Protein AF-A0A2E8S1V0-F1 (afdb_monomer_lite)

Sequence (129 aa):
MSVAQRVRLAMLGNKGVRQMLIRDAKTIVAAAVLQSPRLTEKEVVDFAKNKSLSDGIIREIATRRDWVKNRAIKHALINNPKTPARLALRFLPDLTQKELKEIKRSKDIPGYLKTSAARLFQLREQRSS

pLDDT: mean 93.88, std 4.5, range [61.88, 98.0]

Secondary structure (DSSP, 8-state):
--HHHHHHHHHHS-HHHHHHHTT-SSHHHHHHHHT-TT--HHHHHHHHH-TTS-HHHHHHHHH-TTGGGSHHHHHHHHT-TTS-HHHHHHHGGGS-HHHHHHHHH-TTS-HHHHHHHHHHHHHHHHH--

Radius of gyration: 16.5 Å; chains: 1; bounding box: 38×27×52 Å

Foldseek 3Di:
DDLVVLLVCLQPPDPVSVVVQCLPPDVSSVVSVVVHPPDDLVVLLVSLLDQSGALVSNQVSLVDPVSLVDLSNLLSNLLHPSRPPVSNLVSLLVDDLVSLVVQLPDPSGDPVSNVSSVVSSVVVVVVVD

Structure (mmCIF, N/CA/C/O backbone):
data_AF-A0A2E8S1V0-F1
#
_entry.id   AF-A0A2E8S1V0-F1
#
loop_
_atom_site.group_PDB
_atom_site.id
_atom_site.type_symbol
_atom_site.label_atom_id
_atom_site.label_alt_id
_atom_site.label_comp_id
_atom_site.label_asym_id
_atom_site.label_entity_id
_atom_site.label_seq_id
_atom_site.pdbx_PDB_ins_code
_atom_site.Cartn_x
_atom_site.Cartn_y
_atom_site.Cartn_z
_atom_site.occupancy
_atom_site.B_iso_or_equiv
_atom_site.auth_seq_id
_atom_site.auth_comp_id
_atom_site.auth_asym_id
_atom_site.auth_atom_id
_atom_site.pdbx_PDB_model_num
ATOM 1 N N . MET A 1 1 ? 17.412 3.518 -22.963 1.00 76.25 1 MET A N 1
ATOM 2 C CA . MET A 1 1 ? 17.061 2.090 -22.764 1.00 76.25 1 MET A CA 1
ATOM 3 C C . MET A 1 1 ? 15.740 1.790 -23.447 1.00 76.25 1 MET A C 1
ATOM 5 O O . MET A 1 1 ? 14.803 2.571 -23.301 1.00 76.25 1 MET A O 1
ATOM 9 N N . SER A 1 2 ? 15.642 0.668 -24.158 1.00 94.88 2 SER A N 1
ATOM 10 C CA . SER A 1 2 ? 14.371 0.213 -24.730 1.00 94.88 2 SER A CA 1
ATOM 11 C C . SER A 1 2 ? 13.380 -0.207 -23.634 1.00 94.88 2 SER A C 1
ATOM 13 O O . SER A 1 2 ? 13.756 -0.432 -22.480 1.00 94.88 2 SER A O 1
ATOM 15 N N . VAL A 1 3 ? 12.092 -0.316 -23.977 1.00 94.38 3 VAL A N 1
ATOM 16 C CA . VAL A 1 3 ? 11.070 -0.843 -23.051 1.00 94.38 3 VAL A CA 1
ATOM 17 C C . VAL A 1 3 ? 11.437 -2.261 -22.605 1.00 94.38 3 VAL A C 1
ATOM 19 O O . VAL A 1 3 ? 11.431 -2.533 -21.410 1.00 94.38 3 VAL A O 1
ATOM 22 N N . ALA A 1 4 ? 11.850 -3.129 -23.532 1.00 95.38 4 ALA A N 1
ATOM 23 C CA . ALA A 1 4 ? 12.256 -4.501 -23.223 1.00 95.38 4 ALA A CA 1
ATOM 24 C C . ALA A 1 4 ? 13.449 -4.565 -22.250 1.00 95.38 4 ALA A C 1
ATOM 26 O O . ALA A 1 4 ? 13.431 -5.337 -21.291 1.00 95.38 4 ALA A O 1
ATOM 27 N N . GLN A 1 5 ? 14.460 -3.707 -22.440 1.00 95.88 5 GLN A N 1
ATOM 28 C CA . GLN A 1 5 ? 15.596 -3.609 -21.518 1.00 95.88 5 GLN A CA 1
ATOM 29 C C . GLN A 1 5 ? 15.152 -3.173 -20.118 1.00 95.88 5 GLN A C 1
ATOM 31 O O . GLN A 1 5 ? 15.596 -3.754 -19.130 1.00 95.88 5 GLN A O 1
ATOM 36 N N . ARG A 1 6 ? 14.252 -2.186 -20.024 1.00 96.12 6 ARG A N 1
ATOM 37 C CA . ARG A 1 6 ? 13.707 -1.728 -18.738 1.00 96.12 6 ARG A CA 1
ATOM 38 C C . ARG A 1 6 ? 12.849 -2.788 -18.054 1.00 96.12 6 ARG A C 1
ATOM 40 O O . ARG A 1 6 ? 12.985 -2.956 -16.852 1.00 96.12 6 ARG A O 1
ATOM 47 N N . VAL A 1 7 ? 12.036 -3.545 -18.793 1.00 96.75 7 VAL A N 1
ATOM 48 C CA . VAL A 1 7 ? 11.266 -4.683 -18.251 1.00 96.75 7 VAL A CA 1
ATOM 49 C C . VAL A 1 7 ? 12.202 -5.740 -17.663 1.00 96.75 7 VAL A C 1
ATOM 51 O O . VAL A 1 7 ? 12.030 -6.158 -16.519 1.00 96.75 7 VAL A O 1
ATOM 54 N N . ARG A 1 8 ? 13.244 -6.137 -18.405 1.00 95.69 8 ARG A N 1
ATOM 55 C CA . ARG A 1 8 ? 14.235 -7.102 -17.907 1.00 95.69 8 ARG A CA 1
ATOM 56 C C . ARG A 1 8 ? 14.953 -6.576 -16.662 1.00 95.69 8 ARG A C 1
ATOM 58 O O . ARG A 1 8 ? 15.142 -7.316 -15.698 1.00 95.69 8 ARG A O 1
ATOM 65 N N . LEU A 1 9 ? 15.313 -5.294 -16.669 1.00 95.94 9 LEU A N 1
ATOM 66 C CA . LEU A 1 9 ? 15.973 -4.629 -15.552 1.00 95.94 9 LEU A CA 1
ATOM 67 C C . LEU A 1 9 ? 15.050 -4.501 -14.322 1.00 95.94 9 LEU A C 1
ATOM 69 O O . LEU A 1 9 ? 15.508 -4.714 -13.205 1.00 95.94 9 LEU A O 1
ATOM 73 N N . ALA A 1 10 ? 13.754 -4.247 -14.507 1.00 95.75 10 ALA A N 1
ATOM 74 C CA . ALA A 1 10 ? 12.7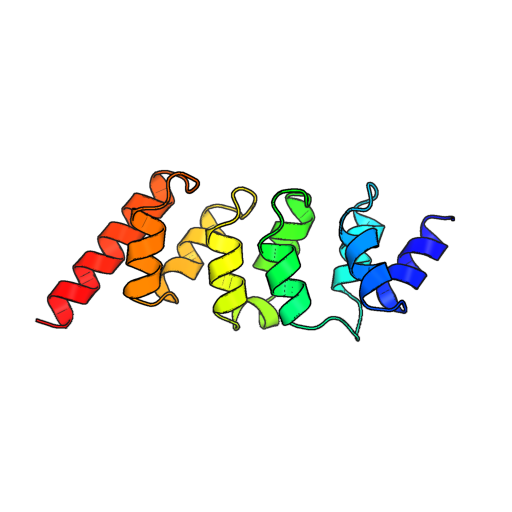55 -4.221 -13.438 1.00 95.75 10 ALA A CA 1
ATOM 75 C C . ALA A 1 10 ? 12.628 -5.572 -12.716 1.00 95.75 10 ALA A C 1
ATOM 77 O O . ALA A 1 10 ? 12.494 -5.604 -11.493 1.00 95.75 10 ALA A O 1
ATOM 78 N N . MET A 1 11 ? 12.721 -6.684 -13.451 1.00 94.31 11 MET A N 1
ATOM 79 C CA . MET A 1 11 ? 12.630 -8.025 -12.866 1.00 94.31 11 MET A CA 1
ATOM 80 C C . MET A 1 11 ? 13.933 -8.481 -12.198 1.00 94.31 11 MET A C 1
ATOM 82 O O . MET A 1 11 ? 13.888 -9.063 -11.113 1.00 94.31 11 MET A O 1
ATOM 86 N N . LEU A 1 12 ? 15.086 -8.233 -12.829 1.00 93.94 12 LEU A N 1
ATOM 87 C CA . LEU A 1 12 ? 16.375 -8.819 -12.425 1.00 93.94 12 LEU A CA 1
ATOM 88 C C . LEU A 1 12 ? 17.291 -7.860 -11.650 1.00 93.94 12 LEU A C 1
ATOM 90 O O . LEU A 1 12 ? 18.257 -8.298 -11.021 1.00 93.94 12 LEU A O 1
ATOM 94 N N . GLY A 1 13 ? 17.001 -6.561 -11.699 1.00 92.31 13 GLY A N 1
ATOM 95 C CA . GLY A 1 13 ? 17.781 -5.520 -11.048 1.00 92.31 13 GLY A CA 1
ATOM 96 C C . GLY A 1 13 ? 17.735 -5.574 -9.521 1.00 92.31 13 GLY A C 1
ATOM 97 O O . GLY A 1 13 ? 17.006 -6.349 -8.894 1.00 92.31 13 GLY A O 1
ATOM 98 N N . ASN A 1 14 ? 18.551 -4.719 -8.908 1.00 95.75 14 ASN A N 1
ATOM 99 C CA . ASN A 1 14 ? 18.592 -4.561 -7.458 1.00 95.75 14 ASN A CA 1
ATOM 100 C C . ASN A 1 14 ? 17.389 -3.742 -6.937 1.00 95.75 14 ASN A C 1
ATOM 102 O O . ASN A 1 14 ? 16.547 -3.260 -7.697 1.00 95.75 14 ASN A O 1
ATOM 106 N N . LYS A 1 15 ? 17.314 -3.567 -5.614 1.00 94.81 15 LYS A N 1
ATOM 107 C CA . LYS A 1 15 ? 16.247 -2.796 -4.958 1.00 94.81 15 LYS A CA 1
ATOM 108 C C . LYS A 1 15 ? 16.136 -1.355 -5.480 1.00 94.81 15 LYS A C 1
ATOM 110 O O . LYS A 1 15 ? 15.028 -0.889 -5.723 1.00 94.81 15 LYS A O 1
ATOM 115 N N . GLY A 1 16 ? 17.259 -0.659 -5.676 1.00 95.94 16 GLY A N 1
ATOM 116 C CA . GLY A 1 16 ? 17.261 0.733 -6.149 1.00 95.94 16 GLY A CA 1
ATOM 117 C C . GLY A 1 16 ? 16.668 0.869 -7.552 1.00 95.94 16 GLY A C 1
ATOM 118 O O . GLY A 1 16 ? 15.836 1.738 -7.806 1.00 95.94 16 GLY A O 1
ATOM 119 N N . VAL A 1 17 ? 17.004 -0.071 -8.435 1.00 95.88 17 VAL A N 1
ATOM 120 C CA . VAL A 1 17 ? 16.415 -0.172 -9.773 1.00 95.88 17 VAL A CA 1
ATOM 121 C C . VAL A 1 17 ? 14.898 -0.355 -9.704 1.00 95.88 17 VAL A C 1
ATOM 123 O O . VAL A 1 17 ? 14.167 0.347 -10.399 1.00 95.88 17 VAL A O 1
ATOM 126 N N . ARG A 1 18 ? 14.397 -1.251 -8.846 1.00 96.75 18 ARG A N 1
ATOM 127 C CA . ARG A 1 18 ? 12.948 -1.453 -8.672 1.00 96.75 18 ARG A CA 1
ATOM 128 C C . ARG A 1 18 ? 12.247 -0.203 -8.146 1.00 96.75 18 ARG A C 1
ATOM 130 O O . ARG A 1 18 ? 11.199 0.171 -8.665 1.00 96.75 18 ARG A O 1
ATOM 137 N N . GLN A 1 19 ? 12.842 0.473 -7.164 1.00 95.44 19 GLN A N 1
ATOM 138 C CA . GLN A 1 19 ? 12.317 1.732 -6.622 1.00 95.44 19 GLN A CA 1
ATOM 139 C C . GLN A 1 19 ? 12.249 2.852 -7.666 1.00 95.44 19 GLN A C 1
ATOM 141 O O . GLN A 1 19 ? 11.359 3.699 -7.599 1.00 95.44 19 GLN A O 1
ATOM 146 N N . MET A 1 20 ? 13.167 2.856 -8.630 1.00 95.38 20 MET A N 1
ATOM 147 C CA . MET A 1 20 ? 13.137 3.791 -9.750 1.00 95.38 20 MET A CA 1
ATOM 148 C C . MET A 1 20 ? 12.061 3.398 -10.772 1.00 95.38 20 MET A C 1
ATOM 150 O O . MET A 1 20 ? 11.211 4.214 -11.126 1.00 95.38 20 MET A O 1
ATOM 154 N N . LEU A 1 21 ? 12.065 2.140 -11.221 1.00 96.69 21 LEU A N 1
ATOM 155 C CA . LEU A 1 21 ? 11.236 1.671 -12.336 1.00 96.69 21 LEU A CA 1
ATOM 156 C C . LEU A 1 21 ? 9.758 1.464 -11.978 1.00 96.69 21 LEU A C 1
ATOM 158 O O . LEU A 1 21 ? 8.921 1.433 -12.874 1.00 96.69 21 LEU A O 1
ATOM 162 N N . ILE A 1 22 ? 9.390 1.392 -10.696 1.00 97.00 22 ILE A N 1
ATOM 163 C CA . ILE A 1 22 ? 7.973 1.328 -10.293 1.00 97.00 22 ILE A CA 1
ATOM 164 C C . ILE A 1 22 ? 7.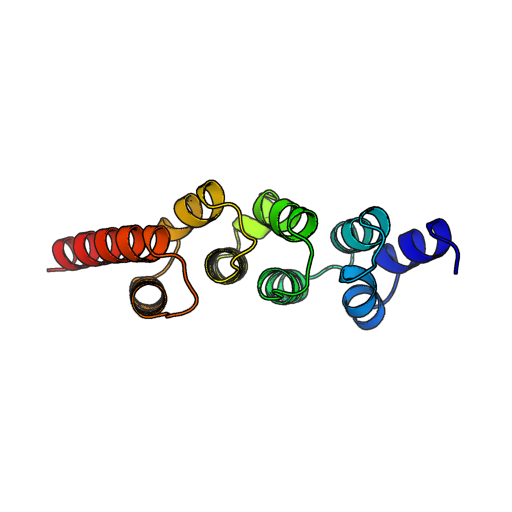202 2.608 -10.672 1.00 97.00 22 ILE A C 1
ATOM 166 O O . ILE A 1 22 ? 5.981 2.582 -10.805 1.00 97.00 22 ILE A O 1
ATOM 170 N N . ARG A 1 23 ? 7.911 3.729 -10.866 1.00 95.06 23 ARG A N 1
ATOM 171 C CA . ARG A 1 23 ? 7.362 5.019 -11.320 1.00 95.06 23 ARG A CA 1
ATOM 172 C C . ARG A 1 23 ? 7.459 5.216 -12.835 1.00 95.06 23 ARG A C 1
ATOM 174 O O . ARG A 1 23 ? 7.217 6.322 -13.312 1.00 95.06 23 ARG A O 1
ATOM 181 N N . ASP A 1 24 ? 7.865 4.194 -13.585 1.00 95.50 24 ASP A N 1
ATOM 182 C CA . ASP A 1 24 ? 8.060 4.324 -15.026 1.00 95.50 24 ASP A CA 1
ATOM 183 C C . ASP A 1 24 ? 6.763 4.758 -15.724 1.00 95.50 24 ASP A C 1
ATOM 185 O O . ASP A 1 24 ? 5.678 4.247 -15.437 1.00 95.50 24 ASP A O 1
ATOM 189 N N . ALA A 1 25 ? 6.883 5.690 -16.673 1.00 91.25 25 ALA A N 1
ATOM 190 C CA . ALA A 1 25 ? 5.751 6.195 -17.445 1.00 91.25 25 ALA A CA 1
ATOM 191 C C . ALA A 1 25 ? 5.032 5.088 -18.235 1.00 91.25 25 ALA A C 1
ATOM 193 O O . ALA A 1 25 ? 3.846 5.202 -18.540 1.00 91.25 25 ALA A O 1
ATOM 194 N N . LYS A 1 26 ? 5.741 4.010 -18.594 1.00 94.19 26 LYS A N 1
ATOM 195 C CA . LYS A 1 26 ? 5.152 2.844 -19.249 1.00 94.19 26 LYS A CA 1
ATOM 196 C C . LYS A 1 26 ? 4.697 1.844 -18.192 1.00 94.19 26 LYS A C 1
ATOM 198 O O . LYS A 1 26 ? 5.514 1.168 -17.570 1.00 94.19 26 LYS A O 1
ATOM 203 N N . THR A 1 27 ? 3.382 1.662 -18.080 1.00 91.31 27 THR A N 1
ATOM 204 C CA . THR A 1 27 ? 2.752 0.746 -17.115 1.00 91.31 27 THR A CA 1
ATOM 205 C C . THR A 1 27 ? 3.309 -0.673 -17.182 1.00 91.31 27 THR A C 1
ATOM 207 O O . THR A 1 27 ? 3.467 -1.298 -16.144 1.00 91.31 27 THR A O 1
ATOM 210 N N . ILE A 1 28 ? 3.680 -1.166 -18.369 1.00 94.94 28 ILE A N 1
ATOM 211 C CA . ILE A 1 28 ? 4.281 -2.500 -18.521 1.00 94.94 28 ILE A CA 1
ATOM 212 C C . ILE A 1 28 ? 5.623 -2.642 -17.782 1.00 94.94 28 ILE A C 1
ATOM 214 O O . ILE A 1 28 ? 5.917 -3.703 -17.241 1.00 94.94 28 ILE A O 1
ATOM 218 N N . VAL A 1 29 ? 6.425 -1.575 -17.710 1.00 96.50 29 VAL A N 1
ATOM 219 C CA . VAL A 1 29 ? 7.699 -1.570 -16.974 1.00 96.50 29 VAL A CA 1
ATOM 220 C C . VAL A 1 29 ? 7.433 -1.524 -15.471 1.00 96.50 29 VAL A C 1
ATOM 222 O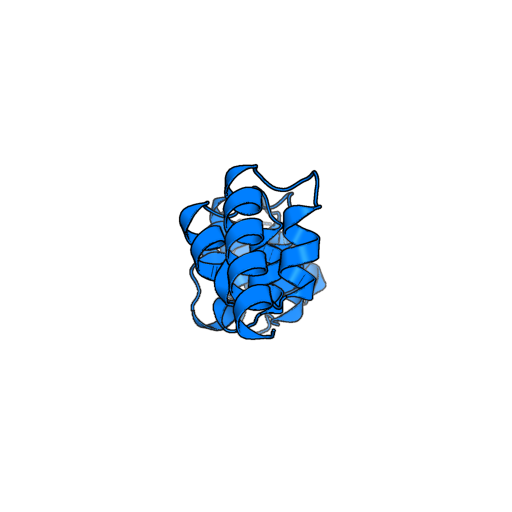 O . VAL A 1 29 ? 8.008 -2.312 -14.724 1.00 96.50 29 VAL A O 1
ATOM 225 N N . ALA A 1 30 ? 6.525 -0.648 -15.033 1.00 96.19 30 ALA A N 1
ATOM 226 C CA . ALA A 1 30 ? 6.142 -0.549 -13.628 1.00 96.19 30 ALA A CA 1
ATOM 227 C C . ALA A 1 30 ? 5.518 -1.860 -13.109 1.00 96.19 30 ALA A C 1
ATOM 229 O O . ALA A 1 30 ? 5.875 -2.330 -12.032 1.00 96.19 30 ALA A O 1
ATOM 230 N N . ALA A 1 31 ? 4.655 -2.504 -13.898 1.00 96.06 31 ALA A N 1
ATOM 231 C CA . ALA A 1 31 ? 4.068 -3.801 -13.565 1.00 96.06 31 ALA A CA 1
ATOM 232 C C . ALA A 1 31 ? 5.130 -4.912 -13.513 1.00 96.06 31 ALA A C 1
ATOM 234 O O . ALA A 1 31 ? 5.086 -5.768 -12.634 1.00 96.06 31 ALA A O 1
ATOM 235 N N . ALA A 1 32 ? 6.146 -4.871 -14.383 1.00 96.88 32 ALA A N 1
ATOM 236 C CA . ALA A 1 32 ? 7.251 -5.829 -14.338 1.00 96.88 32 ALA A CA 1
ATOM 237 C C . ALA A 1 32 ? 8.046 -5.765 -13.019 1.00 96.88 32 ALA A C 1
ATOM 239 O O . ALA A 1 32 ? 8.539 -6.794 -12.560 1.00 96.88 32 ALA A O 1
ATOM 240 N N . VAL A 1 33 ? 8.123 -4.600 -12.358 1.00 97.44 33 VAL A N 1
ATOM 241 C CA . VAL A 1 33 ? 8.724 -4.497 -11.013 1.00 97.44 33 VAL A CA 1
ATOM 242 C C . VAL A 1 33 ? 7.963 -5.361 -10.009 1.00 97.44 33 VAL A C 1
ATOM 244 O O . VAL A 1 33 ? 8.585 -6.057 -9.206 1.00 97.44 33 VAL A O 1
ATOM 247 N N . LEU A 1 34 ? 6.628 -5.366 -10.084 1.00 96.56 34 LEU A N 1
ATOM 248 C CA . LEU A 1 34 ? 5.766 -6.179 -9.226 1.00 96.56 34 LEU A CA 1
ATOM 249 C C . LEU A 1 34 ? 5.913 -7.688 -9.487 1.00 96.56 34 LEU A C 1
ATOM 251 O O . LEU A 1 34 ? 5.519 -8.492 -8.645 1.00 96.56 34 LEU A O 1
ATOM 255 N N . GLN A 1 35 ? 6.477 -8.086 -10.629 1.00 95.50 35 GLN A N 1
ATOM 256 C CA . GLN A 1 35 ? 6.754 -9.483 -10.990 1.00 95.50 35 GLN A CA 1
ATOM 257 C C . GLN A 1 35 ? 8.178 -9.933 -10.625 1.00 95.50 35 GLN A C 1
ATOM 259 O O . GLN A 1 35 ? 8.539 -11.083 -10.865 1.00 95.50 35 GLN A O 1
ATOM 264 N N . SER A 1 36 ? 9.015 -9.053 -10.064 1.00 95.88 36 SER A N 1
ATOM 265 C CA . SER A 1 3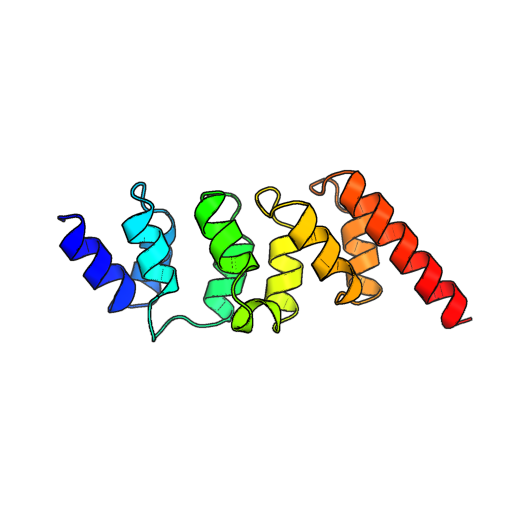6 ? 10.382 -9.427 -9.702 1.00 95.88 36 SER A CA 1
ATOM 266 C C . SER A 1 36 ? 10.383 -10.519 -8.621 1.00 95.88 36 SER A C 1
ATOM 268 O O . SER A 1 36 ? 9.810 -10.308 -7.549 1.00 95.88 36 SER A O 1
ATOM 270 N N . PRO A 1 37 ? 11.103 -11.641 -8.815 1.00 94.00 37 PRO A N 1
ATOM 271 C CA . PRO A 1 37 ? 11.214 -12.693 -7.800 1.00 94.00 37 PRO A CA 1
ATOM 272 C C . PRO A 1 37 ? 12.008 -12.241 -6.564 1.00 94.00 37 PRO A C 1
ATOM 274 O O . PRO A 1 37 ? 11.997 -12.904 -5.534 1.00 94.00 37 PRO A O 1
ATOM 277 N N . ARG A 1 38 ? 12.719 -11.110 -6.661 1.00 93.56 38 ARG A N 1
ATOM 278 C CA . ARG A 1 38 ? 13.501 -10.506 -5.573 1.00 93.56 38 ARG A CA 1
ATOM 279 C C . ARG A 1 38 ? 12.730 -9.412 -4.832 1.00 93.56 38 ARG A C 1
ATOM 281 O O . ARG A 1 38 ? 13.332 -8.705 -4.020 1.00 93.56 38 ARG A O 1
ATOM 288 N N . LEU A 1 39 ? 11.455 -9.203 -5.165 1.00 95.69 39 LEU A N 1
ATOM 289 C CA . LEU A 1 39 ? 10.623 -8.190 -4.535 1.00 95.69 39 LEU A CA 1
ATOM 290 C C . LEU A 1 39 ? 10.227 -8.633 -3.127 1.00 95.69 39 LEU A C 1
ATOM 292 O O . LEU A 1 39 ? 9.706 -9.726 -2.926 1.00 95.69 39 LEU A O 1
ATOM 296 N N . THR A 1 40 ? 10.461 -7.762 -2.153 1.00 95.75 40 THR A N 1
ATOM 297 C CA . THR A 1 40 ? 10.148 -8.038 -0.748 1.00 95.75 40 THR A CA 1
ATOM 298 C C . THR A 1 40 ? 8.834 -7.392 -0.321 1.00 95.75 40 THR A C 1
ATOM 300 O O . THR A 1 40 ? 8.443 -6.350 -0.845 1.00 95.75 40 THR A O 1
ATOM 303 N N . GLU A 1 41 ? 8.178 -7.939 0.704 1.00 95.62 41 GLU A N 1
ATOM 304 C CA . GLU A 1 41 ? 6.957 -7.333 1.258 1.00 95.62 41 GLU A CA 1
ATOM 305 C C . GLU A 1 41 ? 7.185 -5.906 1.773 1.00 95.62 41 GLU A C 1
ATOM 307 O O . GLU A 1 41 ? 6.305 -5.059 1.647 1.00 95.62 41 GLU A O 1
ATOM 312 N N . LYS A 1 42 ? 8.382 -5.607 2.300 1.00 96.19 42 LYS A N 1
ATOM 313 C CA . LYS A 1 42 ? 8.756 -4.248 2.724 1.00 96.19 42 LYS A CA 1
ATOM 314 C C . LYS A 1 42 ? 8.683 -3.262 1.557 1.00 96.19 42 LYS A C 1
ATOM 316 O O . LYS A 1 42 ? 8.090 -2.199 1.698 1.00 96.19 42 LYS A O 1
ATOM 321 N N . GLU A 1 43 ? 9.223 -3.636 0.397 1.00 97.19 43 GLU A N 1
ATOM 322 C CA . GLU A 1 43 ? 9.115 -2.814 -0.814 1.00 97.19 43 GLU A CA 1
ATOM 323 C C . GLU A 1 43 ? 7.661 -2.666 -1.268 1.00 97.19 43 GLU A C 1
ATOM 325 O O . GLU A 1 43 ? 7.252 -1.575 -1.655 1.00 97.19 43 GLU A O 1
ATOM 330 N N . VAL A 1 44 ? 6.854 -3.727 -1.172 1.00 97.88 44 VAL A N 1
ATOM 331 C CA . VAL A 1 44 ? 5.426 -3.655 -1.512 1.00 97.88 44 VAL A CA 1
ATOM 332 C C . VAL A 1 44 ? 4.682 -2.686 -0.591 1.00 97.88 44 VAL A C 1
ATOM 334 O O . VAL A 1 44 ? 3.859 -1.913 -1.076 1.00 97.88 44 VAL A O 1
ATOM 337 N N . VAL A 1 45 ? 4.982 -2.667 0.714 1.00 98.00 45 VAL A N 1
ATOM 338 C CA . VAL A 1 45 ? 4.432 -1.670 1.650 1.00 98.00 45 VAL A CA 1
ATOM 339 C C . VAL A 1 45 ? 4.819 -0.253 1.218 1.00 98.00 45 VAL A C 1
ATOM 341 O O . VAL A 1 45 ? 3.957 0.626 1.180 1.00 98.00 45 VAL A O 1
ATOM 344 N N . ASP A 1 46 ? 6.085 -0.023 0.869 1.00 97.69 46 ASP A N 1
ATOM 345 C CA . ASP A 1 46 ? 6.563 1.290 0.419 1.00 97.69 46 ASP A CA 1
ATOM 346 C C . ASP A 1 46 ? 5.862 1.733 -0.876 1.00 97.69 46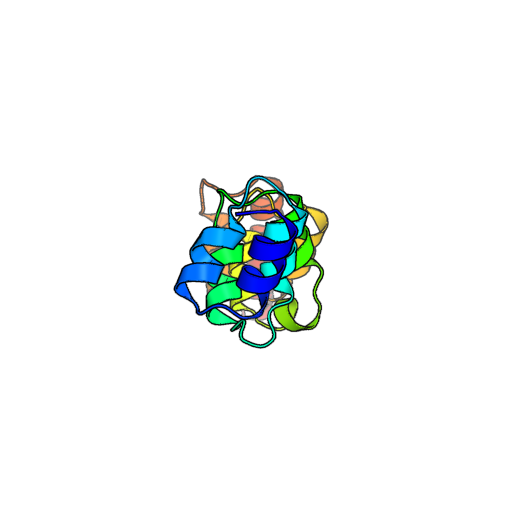 ASP A C 1
ATOM 348 O O . ASP A 1 46 ? 5.449 2.888 -1.006 1.00 97.69 46 ASP A O 1
ATOM 352 N N . PHE A 1 47 ? 5.656 0.809 -1.817 1.00 97.81 47 PHE A N 1
ATOM 353 C CA . PHE A 1 47 ? 4.924 1.070 -3.056 1.00 97.81 47 PHE A CA 1
ATOM 354 C C . PHE A 1 47 ? 3.439 1.333 -2.793 1.00 97.81 47 PHE A C 1
ATOM 356 O O . PHE A 1 47 ? 2.890 2.298 -3.316 1.00 97.81 47 PHE A O 1
ATOM 363 N N . ALA A 1 48 ? 2.799 0.556 -1.918 1.00 97.50 48 ALA A N 1
ATOM 364 C CA . ALA A 1 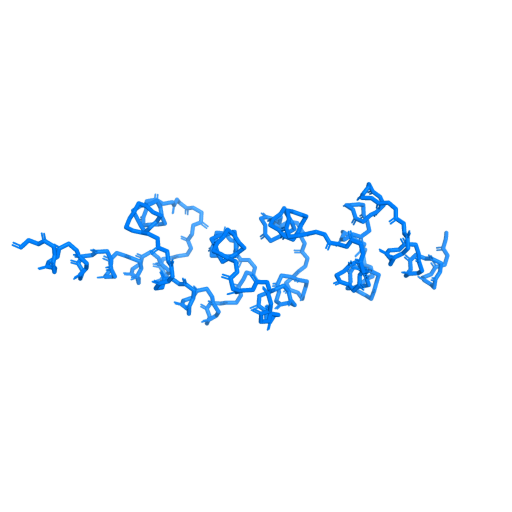48 ? 1.405 0.754 -1.532 1.00 97.50 48 ALA A CA 1
ATOM 365 C C . ALA A 1 48 ? 1.164 2.117 -0.864 1.00 97.50 48 ALA A C 1
ATOM 367 O O . ALA A 1 48 ? 0.112 2.714 -1.069 1.00 97.50 48 ALA A O 1
ATOM 368 N N . LYS A 1 49 ? 2.135 2.652 -0.111 1.00 95.75 49 LYS A N 1
ATOM 369 C CA . LYS A 1 49 ? 2.063 4.003 0.482 1.00 95.75 49 LYS A CA 1
ATOM 370 C C . LYS A 1 49 ? 2.256 5.126 -0.540 1.00 95.75 49 LYS A C 1
ATOM 372 O O . LYS A 1 49 ? 1.914 6.278 -0.273 1.00 95.75 49 LYS A O 1
ATOM 377 N N . ASN A 1 50 ? 2.846 4.826 -1.691 1.00 95.62 50 ASN A N 1
ATOM 378 C CA . ASN A 1 50 ? 3.306 5.842 -2.618 1.00 95.62 50 ASN A CA 1
ATOM 379 C C . ASN A 1 50 ? 2.157 6.395 -3.482 1.00 95.62 50 ASN A C 1
ATOM 381 O O . ASN A 1 50 ? 1.739 5.796 -4.472 1.00 95.62 50 ASN A O 1
ATOM 385 N N . LYS A 1 51 ? 1.704 7.609 -3.144 1.00 93.19 51 LYS A N 1
ATOM 386 C CA . LYS A 1 51 ? 0.630 8.335 -3.845 1.00 93.19 51 LYS A CA 1
ATOM 387 C C . LYS A 1 51 ? 0.994 8.731 -5.294 1.00 93.19 51 LYS A C 1
ATOM 389 O O . LYS A 1 51 ? 0.101 9.034 -6.084 1.00 93.19 51 LYS A O 1
ATOM 394 N N . SER A 1 52 ? 2.280 8.710 -5.670 1.00 93.25 52 SER A N 1
ATOM 395 C CA . SER A 1 52 ? 2.730 9.024 -7.043 1.00 93.25 52 SER A CA 1
ATOM 396 C C . SER A 1 52 ? 2.519 7.883 -8.042 1.00 93.25 52 SER A C 1
ATOM 398 O O . SER A 1 52 ? 2.468 8.144 -9.240 1.00 93.25 52 SER A O 1
ATOM 400 N N . LEU A 1 53 ? 2.351 6.636 -7.583 1.00 95.50 53 LEU A N 1
ATOM 401 C CA . LEU A 1 53 ? 2.138 5.497 -8.483 1.00 95.50 53 LEU A CA 1
ATOM 402 C C . LEU A 1 53 ? 0.779 5.586 -9.173 1.00 95.50 53 LEU A C 1
ATOM 404 O O . LEU A 1 53 ? -0.147 6.204 -8.653 1.00 95.50 53 LEU A O 1
ATOM 408 N N . SER A 1 54 ? 0.647 4.981 -10.349 1.00 94.19 54 SER A N 1
ATOM 409 C CA . SER A 1 54 ? -0.626 4.961 -11.069 1.00 94.19 54 SER A CA 1
ATOM 410 C C . SER A 1 54 ? -1.661 4.075 -10.369 1.00 94.19 54 SER A C 1
ATOM 412 O O . SER A 1 54 ? -1.323 3.104 -9.689 1.00 94.19 54 SER A O 1
ATOM 414 N N . ASP A 1 55 ? -2.941 4.376 -10.579 1.00 94.56 55 ASP A N 1
ATOM 415 C CA . ASP A 1 55 ? -4.067 3.604 -10.043 1.00 94.56 55 ASP A CA 1
ATOM 416 C C . ASP A 1 55 ? -4.014 2.127 -10.452 1.00 94.56 55 ASP A C 1
ATOM 418 O O . ASP A 1 55 ? -4.382 1.252 -9.670 1.00 94.56 55 ASP A O 1
ATOM 422 N N . GLY A 1 56 ? -3.510 1.835 -11.656 1.00 94.75 56 GLY A N 1
ATOM 423 C CA . GLY A 1 56 ? -3.310 0.466 -12.136 1.00 94.75 56 GLY A CA 1
ATOM 424 C C . GLY A 1 56 ? -2.336 -0.327 -11.263 1.00 94.75 56 GLY A C 1
ATOM 425 O O . GLY A 1 56 ? -2.643 -1.451 -10.876 1.00 94.75 56 GLY A O 1
ATOM 426 N N . ILE A 1 57 ? -1.212 0.282 -10.879 1.00 96.62 57 ILE A N 1
ATOM 427 C CA . ILE A 1 57 ? -0.196 -0.351 -10.026 1.00 96.62 57 ILE A CA 1
ATOM 428 C C . ILE A 1 57 ? -0.720 -0.544 -8.602 1.00 96.62 57 ILE A C 1
ATOM 430 O O . ILE A 1 57 ? -0.578 -1.624 -8.031 1.00 96.62 57 ILE A O 1
ATOM 434 N N . ILE A 1 58 ? -1.393 0.464 -8.038 1.00 97.38 58 ILE A N 1
ATOM 435 C CA . ILE A 1 58 ? -2.004 0.343 -6.706 1.00 97.38 58 ILE A CA 1
ATOM 436 C C . ILE A 1 58 ? -3.091 -0.740 -6.696 1.00 97.38 58 ILE A C 1
ATOM 438 O O . ILE A 1 58 ? -3.159 -1.546 -5.766 1.00 97.38 58 ILE A O 1
ATOM 442 N N . ARG A 1 59 ? -3.908 -0.824 -7.752 1.00 96.69 59 ARG A N 1
ATOM 443 C CA . ARG A 1 59 ? -4.910 -1.885 -7.917 1.00 96.69 59 ARG A CA 1
ATOM 444 C C . ARG A 1 59 ? -4.271 -3.266 -8.040 1.00 96.69 59 ARG A C 1
ATOM 446 O O . ARG A 1 59 ? -4.782 -4.212 -7.444 1.00 96.69 59 ARG A O 1
ATOM 453 N N . GLU A 1 60 ? -3.176 -3.399 -8.780 1.00 96.62 60 GLU A N 1
ATOM 454 C CA . GLU A 1 60 ? -2.455 -4.668 -8.897 1.00 96.62 60 GLU A CA 1
ATOM 455 C C . GLU A 1 60 ? -1.937 -5.131 -7.529 1.00 96.62 60 GLU A C 1
ATOM 457 O O . GLU A 1 60 ? -2.161 -6.277 -7.138 1.00 96.62 60 GLU A O 1
ATOM 462 N N . ILE A 1 61 ? -1.355 -4.221 -6.740 1.00 97.44 61 ILE A N 1
ATOM 463 C CA . ILE A 1 61 ? -0.939 -4.522 -5.363 1.00 97.44 61 ILE A CA 1
ATOM 464 C C . ILE A 1 61 ? -2.146 -4.958 -4.516 1.00 97.44 61 ILE A C 1
ATOM 466 O O . ILE A 1 61 ? -2.089 -5.975 -3.827 1.00 97.44 61 ILE A O 1
ATOM 470 N N . ALA A 1 62 ? -3.260 -4.227 -4.600 1.00 97.31 62 ALA A N 1
ATOM 471 C CA . ALA A 1 62 ? -4.462 -4.473 -3.803 1.00 97.31 62 ALA A CA 1
ATOM 472 C C . ALA A 1 62 ? -5.246 -5.741 -4.186 1.00 97.31 62 ALA A C 1
ATOM 474 O O . ALA A 1 62 ? -6.134 -6.161 -3.447 1.00 97.31 62 ALA A O 1
ATOM 475 N N . THR A 1 63 ? -4.966 -6.354 -5.334 1.00 96.69 63 THR A N 1
ATOM 476 C CA . THR A 1 63 ? -5.675 -7.559 -5.804 1.00 96.69 63 THR A CA 1
ATOM 477 C C . THR A 1 63 ? -4.874 -8.844 -5.597 1.00 96.69 63 THR A C 1
ATOM 479 O O . THR A 1 63 ? -5.449 -9.936 -5.620 1.00 96.69 63 THR A O 1
ATOM 482 N N . ARG A 1 64 ? -3.570 -8.741 -5.314 1.00 96.06 64 ARG A N 1
ATOM 483 C CA . ARG A 1 64 ? -2.694 -9.891 -5.060 1.00 96.06 64 ARG A CA 1
ATOM 484 C C . ARG A 1 64 ? -2.912 -10.471 -3.669 1.00 96.06 64 ARG A C 1
ATOM 486 O O . ARG A 1 64 ? -2.554 -9.866 -2.660 1.00 96.06 64 ARG A O 1
ATOM 493 N N . ARG A 1 65 ? -3.461 -11.690 -3.635 1.00 93.56 65 ARG A N 1
ATOM 494 C CA . ARG A 1 65 ? -3.840 -12.408 -2.406 1.00 93.56 65 ARG A CA 1
ATOM 495 C C . ARG A 1 65 ? -2.685 -12.578 -1.427 1.00 93.56 65 ARG A C 1
ATOM 497 O O . ARG A 1 65 ? -2.916 -12.455 -0.232 1.00 93.56 65 ARG A O 1
ATOM 504 N N . ASP A 1 66 ? -1.476 -12.833 -1.911 1.00 93.56 66 ASP A N 1
ATOM 505 C CA . ASP A 1 66 ? -0.329 -13.065 -1.028 1.00 93.56 66 ASP A CA 1
ATOM 506 C C . ASP A 1 66 ? 0.102 -11.798 -0.293 1.00 93.56 66 ASP A C 1
ATOM 508 O O . ASP A 1 66 ? 0.423 -11.850 0.889 1.00 93.56 66 ASP A O 1
ATOM 512 N N . TRP A 1 67 ? -0.024 -10.637 -0.932 1.00 96.12 67 TRP A N 1
ATOM 513 C CA . TRP A 1 67 ? 0.306 -9.357 -0.310 1.00 96.12 67 TRP A CA 1
ATOM 514 C C . TRP A 1 67 ? -0.795 -8.858 0.608 1.00 96.12 67 TRP A C 1
ATOM 516 O O . TRP A 1 67 ? -0.522 -8.412 1.719 1.00 96.12 67 TRP A O 1
ATOM 526 N N . VAL A 1 68 ? -2.058 -9.000 0.208 1.00 94.94 68 VAL A N 1
ATOM 527 C CA . VAL A 1 68 ? -3.183 -8.622 1.071 1.00 94.94 68 VAL A CA 1
ATOM 528 C C . VAL A 1 68 ? -3.448 -9.641 2.183 1.00 94.94 68 VAL A C 1
ATOM 530 O O . VAL A 1 68 ? -4.478 -9.554 2.831 1.00 94.94 68 VAL A O 1
ATOM 533 N N . LYS A 1 69 ? -2.564 -10.605 2.457 1.00 94.44 69 LYS A N 1
ATOM 534 C CA . LYS A 1 69 ? -2.525 -11.294 3.762 1.00 94.44 69 LYS A CA 1
ATOM 535 C C . LYS A 1 69 ? -1.766 -10.460 4.794 1.00 94.44 69 LYS A C 1
ATOM 537 O O . LYS A 1 69 ? -2.126 -10.461 5.968 1.00 94.44 69 LYS A O 1
ATOM 542 N N . ASN A 1 70 ? -0.768 -9.693 4.354 1.00 95.62 70 ASN A N 1
ATOM 543 C CA . ASN A 1 70 ? 0.019 -8.832 5.219 1.00 95.62 70 ASN A CA 1
ATOM 544 C C . ASN A 1 70 ? -0.781 -7.575 5.603 1.00 95.62 70 ASN A C 1
ATOM 546 O O . ASN A 1 70 ? -1.197 -6.762 4.770 1.00 95.62 70 ASN A O 1
ATOM 550 N N . ARG A 1 71 ? -0.965 -7.390 6.909 1.00 95.00 71 ARG A N 1
ATOM 551 C CA . ARG A 1 71 ? -1.726 -6.272 7.464 1.00 95.00 71 ARG A CA 1
ATOM 552 C C . ARG A 1 71 ? -1.069 -4.906 7.247 1.00 95.00 71 ARG A C 1
ATOM 554 O O . ARG A 1 71 ? -1.787 -3.931 7.048 1.00 95.00 71 ARG A O 1
ATOM 561 N N . ALA A 1 72 ? 0.260 -4.824 7.203 1.00 95.69 72 ALA A N 1
ATOM 562 C CA . ALA A 1 72 ? 0.963 -3.582 6.882 1.00 95.69 72 ALA A CA 1
ATOM 563 C C . ALA A 1 72 ? 0.676 -3.127 5.442 1.00 95.69 72 ALA A C 1
ATOM 565 O O . ALA A 1 72 ? 0.510 -1.931 5.198 1.00 95.69 72 ALA A O 1
ATOM 566 N N . ILE A 1 73 ? 0.549 -4.075 4.504 1.00 97.31 73 ILE A N 1
ATOM 567 C CA . ILE A 1 73 ? 0.170 -3.785 3.114 1.00 97.31 73 ILE A CA 1
ATOM 568 C C . ILE A 1 73 ? -1.289 -3.317 3.057 1.00 97.31 73 ILE A C 1
ATOM 570 O O . ILE A 1 73 ? -1.564 -2.278 2.460 1.00 97.31 73 ILE A O 1
ATOM 574 N N . LYS A 1 74 ? -2.218 -4.004 3.740 1.00 96.56 74 LYS A N 1
ATOM 575 C CA . LYS A 1 74 ? -3.618 -3.548 3.863 1.00 96.56 74 LYS A CA 1
ATOM 576 C C . LYS A 1 74 ? -3.709 -2.125 4.406 1.00 96.56 74 LYS A C 1
ATOM 578 O O . LYS A 1 74 ? -4.378 -1.284 3.813 1.00 96.56 74 LYS A O 1
ATOM 583 N N . HIS A 1 75 ? -3.015 -1.847 5.508 1.00 95.50 75 HIS A N 1
ATOM 584 C CA . HIS A 1 75 ? -3.011 -0.530 6.129 1.00 95.50 75 HIS A CA 1
ATOM 585 C C . HIS A 1 75 ? -2.461 0.542 5.178 1.00 95.50 75 HIS A C 1
ATOM 587 O O . HIS A 1 75 ? -3.071 1.600 5.025 1.00 95.50 75 HIS A O 1
ATOM 593 N N . ALA A 1 76 ? -1.354 0.262 4.482 1.00 96.19 76 ALA A N 1
ATOM 594 C CA . ALA A 1 76 ? -0.803 1.157 3.467 1.00 96.19 76 ALA A CA 1
ATOM 595 C C . ALA A 1 76 ? -1.802 1.446 2.335 1.00 96.19 76 ALA A C 1
ATOM 597 O O . ALA A 1 76 ? -1.992 2.604 1.971 1.00 96.19 76 ALA A O 1
ATOM 598 N N . LEU A 1 77 ? -2.480 0.412 1.827 1.00 96.62 77 LEU A N 1
ATOM 599 C CA . LEU A 1 77 ? -3.484 0.542 0.772 1.00 96.62 77 LEU A CA 1
ATOM 600 C C . LEU A 1 77 ? -4.695 1.366 1.224 1.00 96.62 77 LEU A C 1
ATOM 602 O O . LEU A 1 77 ? -5.126 2.246 0.488 1.00 96.62 77 LEU A O 1
ATOM 606 N N . ILE A 1 78 ? -5.227 1.151 2.430 1.00 95.62 78 ILE A N 1
ATOM 607 C CA . ILE A 1 78 ? -6.368 1.933 2.950 1.00 95.62 78 ILE A CA 1
ATOM 608 C C . ILE A 1 78 ? -6.029 3.429 3.033 1.00 95.62 78 ILE A C 1
ATOM 610 O O . ILE A 1 78 ? -6.887 4.273 2.782 1.00 95.62 78 ILE A O 1
ATOM 614 N N . ASN A 1 79 ? -4.778 3.760 3.357 1.00 93.62 79 ASN A N 1
ATOM 615 C CA . ASN A 1 79 ? -4.301 5.141 3.435 1.00 93.62 79 ASN A CA 1
ATOM 616 C C . ASN A 1 79 ? -3.930 5.747 2.065 1.00 93.62 79 ASN A C 1
ATOM 618 O O . ASN A 1 79 ? -3.599 6.933 1.993 1.00 93.62 79 ASN A O 1
ATOM 622 N N . ASN A 1 80 ? -3.964 4.970 0.978 1.00 94.44 80 ASN A N 1
ATOM 623 C CA . ASN A 1 80 ? -3.659 5.462 -0.362 1.00 94.44 80 ASN A CA 1
ATOM 624 C C . ASN A 1 80 ? -4.954 5.845 -1.109 1.00 94.44 80 ASN A C 1
ATOM 626 O O . ASN A 1 80 ? -5.807 4.982 -1.323 1.00 94.44 80 ASN A O 1
ATOM 630 N N . PRO A 1 81 ? -5.107 7.105 -1.566 1.00 92.00 81 PRO A N 1
ATOM 631 C CA . PRO A 1 81 ? -6.323 7.568 -2.239 1.00 92.00 81 PRO A CA 1
ATOM 632 C C . PRO A 1 81 ? -6.598 6.875 -3.583 1.00 92.00 81 PRO A C 1
ATOM 634 O O . PRO A 1 81 ? -7.739 6.872 -4.034 1.00 92.00 81 PRO A O 1
ATOM 637 N N . LYS A 1 82 ? -5.577 6.275 -4.210 1.00 94.31 82 LYS A N 1
ATOM 638 C CA . LYS A 1 82 ? -5.697 5.525 -5.473 1.00 94.31 82 LYS A CA 1
ATOM 639 C C . LYS A 1 82 ? -6.126 4.071 -5.273 1.00 94.31 82 LYS A C 1
ATOM 641 O O . LYS A 1 82 ? -6.312 3.327 -6.237 1.00 94.31 82 LYS A O 1
ATOM 646 N N . THR A 1 83 ? -6.284 3.631 -4.026 1.00 96.25 83 THR A N 1
ATOM 647 C CA . THR A 1 83 ? -6.834 2.308 -3.740 1.00 96.25 83 THR A CA 1
ATOM 648 C C . THR A 1 83 ? -8.329 2.298 -4.056 1.00 96.25 83 THR A C 1
ATOM 650 O O . THR A 1 83 ? -9.073 3.126 -3.528 1.00 96.25 83 THR A O 1
ATOM 653 N N . PRO A 1 84 ? -8.820 1.341 -4.866 1.00 95.38 84 PRO A N 1
ATOM 654 C CA . PRO A 1 84 ? -10.244 1.241 -5.162 1.00 95.38 84 PRO A CA 1
ATOM 655 C C . PRO A 1 84 ? -11.089 1.124 -3.887 1.00 95.38 84 PRO A C 1
ATOM 657 O O . PRO A 1 84 ? -10.838 0.251 -3.053 1.00 95.38 84 PRO A O 1
ATOM 660 N N . ALA A 1 85 ? -12.137 1.946 -3.777 1.00 93.94 85 ALA A N 1
ATOM 661 C CA . ALA A 1 85 ? -12.988 2.053 -2.586 1.00 93.94 85 ALA A CA 1
ATOM 662 C C . ALA A 1 85 ? -13.480 0.697 -2.054 1.00 93.94 85 ALA A C 1
ATOM 664 O O . ALA A 1 85 ? -13.407 0.420 -0.857 1.00 93.94 85 ALA A O 1
ATOM 665 N N . ARG A 1 86 ? -13.919 -0.185 -2.963 1.00 95.06 86 ARG A N 1
ATOM 666 C CA . ARG A 1 86 ? -14.387 -1.539 -2.632 1.00 95.06 86 ARG A CA 1
ATOM 667 C C . ARG A 1 86 ? -13.307 -2.379 -1.938 1.00 95.06 86 ARG A C 1
ATOM 669 O O . ARG A 1 86 ? -13.620 -3.114 -1.007 1.00 95.06 86 ARG A O 1
ATOM 676 N N . LEU A 1 87 ? -12.054 -2.284 -2.385 1.00 96.50 87 LEU A N 1
ATOM 677 C CA . LEU A 1 87 ? -10.939 -3.028 -1.792 1.00 96.50 87 LEU A CA 1
ATOM 678 C C . LEU A 1 87 ? -10.541 -2.425 -0.444 1.00 96.50 87 LEU A C 1
ATOM 680 O O . LEU A 1 87 ? -10.405 -3.164 0.525 1.00 96.50 87 LEU A O 1
ATOM 684 N N . ALA A 1 88 ? -10.453 -1.096 -0.351 1.00 95.75 88 ALA A N 1
ATOM 685 C CA . ALA A 1 88 ? -10.142 -0.416 0.905 1.00 95.75 88 ALA A CA 1
ATOM 686 C C . ALA A 1 88 ? -11.158 -0.755 2.014 1.00 95.75 88 ALA A C 1
ATOM 688 O O . ALA A 1 88 ? -10.766 -1.122 3.120 1.00 95.75 88 ALA A O 1
ATOM 689 N N . LEU A 1 89 ? -12.461 -0.731 1.702 1.00 95.38 89 LEU A N 1
ATOM 690 C CA . LEU A 1 89 ? -13.524 -1.130 2.633 1.00 95.38 89 LEU A CA 1
ATOM 691 C C . LEU A 1 89 ? -13.404 -2.592 3.076 1.00 95.38 89 LEU A C 1
ATOM 693 O O . LEU A 1 89 ? -13.616 -2.895 4.247 1.00 95.38 89 LEU A O 1
ATOM 697 N N . ARG A 1 90 ? -13.029 -3.495 2.161 1.00 95.56 90 ARG A N 1
ATOM 698 C CA . ARG A 1 90 ? -12.823 -4.918 2.463 1.00 95.56 90 ARG A CA 1
ATOM 699 C C . ARG A 1 90 ? -11.649 -5.154 3.416 1.00 95.56 90 ARG A C 1
ATOM 701 O O . ARG A 1 90 ? -11.670 -6.144 4.137 1.00 95.56 90 ARG A O 1
ATOM 708 N N . PHE A 1 91 ? -10.648 -4.277 3.425 1.00 95.88 91 PHE A N 1
ATOM 709 C CA . PHE A 1 91 ? -9.475 -4.397 4.295 1.00 95.88 91 PHE A CA 1
ATOM 710 C C . PHE A 1 91 ? -9.675 -3.790 5.691 1.00 95.88 91 PHE A C 1
ATOM 712 O O . PHE A 1 91 ? -8.937 -4.134 6.610 1.00 95.88 91 PHE A O 1
ATOM 719 N N . LEU A 1 92 ? -10.655 -2.896 5.878 1.00 94.31 92 LEU A N 1
ATOM 720 C CA . LEU A 1 92 ? -10.911 -2.245 7.172 1.00 94.31 92 LEU A CA 1
ATOM 721 C C . LEU A 1 92 ? -11.115 -3.223 8.346 1.00 94.31 92 LEU A C 1
ATOM 723 O O . LEU A 1 92 ? -10.565 -2.952 9.416 1.00 94.31 92 LEU A O 1
ATOM 727 N N . PRO A 1 93 ? -11.856 -4.345 8.208 1.00 94.50 93 PRO A N 1
ATOM 728 C CA . PRO A 1 93 ? -12.036 -5.296 9.304 1.00 94.50 93 PRO A CA 1
ATOM 729 C C . PRO A 1 93 ? -10.731 -5.939 9.786 1.00 94.50 93 PRO A C 1
ATOM 731 O O . PRO A 1 93 ? -10.678 -6.419 10.912 1.00 94.50 93 PRO A O 1
ATOM 734 N N . ASP A 1 94 ? -9.668 -5.934 8.985 1.00 94.56 94 ASP A N 1
ATOM 735 C CA . ASP A 1 94 ? -8.387 -6.529 9.369 1.00 94.56 94 ASP A CA 1
ATOM 736 C C . ASP A 1 94 ? -7.521 -5.613 10.246 1.00 94.56 94 ASP A C 1
ATOM 738 O O . ASP A 1 94 ? -6.520 -6.059 10.805 1.00 94.56 94 ASP A O 1
ATOM 742 N N . LEU A 1 95 ? -7.876 -4.331 10.360 1.00 93.12 95 LEU A N 1
ATOM 743 C CA . LEU A 1 95 ? -7.126 -3.354 11.149 1.00 93.12 95 LEU A CA 1
ATOM 744 C C . LEU A 1 95 ? -7.313 -3.562 12.659 1.00 93.12 95 LEU A C 1
ATOM 746 O O . LEU A 1 95 ? -8.347 -4.070 13.093 1.00 93.12 95 LEU A O 1
ATOM 750 N N . THR A 1 96 ? -6.365 -3.121 13.496 1.00 92.69 96 THR A N 1
ATOM 751 C CA . THR A 1 96 ? -6.598 -3.026 14.954 1.00 92.69 96 THR A CA 1
ATOM 752 C C . THR A 1 96 ? -7.546 -1.890 15.290 1.00 92.69 96 THR A C 1
ATOM 754 O O . THR A 1 96 ? -7.748 -0.949 14.530 1.00 92.69 96 THR A O 1
ATOM 757 N N . GLN A 1 97 ? -8.065 -1.921 16.514 1.00 92.25 97 GLN A N 1
ATOM 758 C CA . GLN A 1 97 ? -8.760 -0.792 17.121 1.00 92.25 97 GLN A CA 1
ATOM 759 C C . GLN A 1 97 ? -7.923 0.503 17.098 1.00 92.25 97 GLN A C 1
ATOM 761 O O . GLN A 1 97 ? -8.458 1.565 16.782 1.00 92.25 97 GLN A O 1
ATOM 766 N N . LYS A 1 98 ? -6.603 0.419 17.344 1.00 92.62 98 LYS A N 1
ATOM 767 C CA . LYS A 1 98 ? -5.685 1.566 17.227 1.00 92.62 98 LYS A CA 1
ATOM 768 C C . LYS A 1 98 ? -5.649 2.128 15.802 1.00 92.62 98 LYS A C 1
ATOM 770 O O . LYS A 1 98 ? -5.874 3.319 15.624 1.00 92.62 98 LYS A O 1
ATOM 775 N N . GLU A 1 99 ? -5.450 1.281 14.797 1.00 92.75 99 GLU A N 1
ATOM 776 C CA . GLU A 1 99 ? -5.431 1.704 13.390 1.00 92.75 99 GLU A CA 1
ATOM 777 C C . GLU A 1 99 ? -6.788 2.277 12.955 1.00 92.75 99 GLU A C 1
ATOM 779 O O . GLU A 1 99 ? -6.843 3.345 12.359 1.00 92.75 99 GLU A O 1
ATOM 784 N N . LEU A 1 100 ? -7.913 1.659 13.332 1.00 93.19 100 LEU A N 1
ATOM 785 C CA . LEU A 1 100 ? -9.247 2.216 13.060 1.00 93.19 100 LEU A CA 1
ATOM 786 C C . LEU A 1 100 ? -9.432 3.615 13.680 1.00 93.19 100 LEU A C 1
ATOM 788 O O . LEU A 1 100 ? -10.064 4.488 13.076 1.00 93.19 100 LEU A O 1
ATOM 792 N N . LYS A 1 101 ? -8.857 3.856 14.869 1.00 92.50 101 LYS A N 1
ATOM 793 C CA . LYS A 1 101 ? -8.843 5.174 15.525 1.00 92.50 101 LYS A CA 1
ATOM 794 C C . LYS A 1 101 ? -7.984 6.194 14.770 1.00 92.50 101 LYS A C 1
ATOM 796 O O . LYS A 1 101 ? -8.317 7.377 14.797 1.00 92.50 101 LYS A O 1
ATOM 801 N N . GLU A 1 102 ? -6.919 5.763 14.106 1.00 92.44 102 GLU A N 1
ATOM 802 C CA . GLU A 1 102 ? -6.092 6.612 13.241 1.00 92.44 102 GLU A CA 1
ATOM 803 C C . GLU A 1 102 ? -6.834 6.948 11.938 1.00 92.44 102 GLU A C 1
ATOM 805 O O . GLU A 1 102 ? -6.979 8.124 11.600 1.00 92.44 102 GLU A O 1
ATOM 810 N N . ILE A 1 103 ? -7.422 5.946 11.272 1.00 91.88 103 ILE A N 1
ATOM 811 C CA . ILE A 1 103 ? -8.188 6.117 10.026 1.00 91.88 103 ILE A CA 1
ATOM 812 C C . ILE A 1 103 ? -9.344 7.107 10.208 1.00 91.88 103 ILE A C 1
ATOM 814 O O . ILE A 1 103 ? -9.502 8.024 9.401 1.00 91.88 103 ILE A O 1
ATOM 818 N N . LYS A 1 104 ? -10.127 6.985 11.290 1.00 90.19 104 LYS A N 1
ATOM 819 C CA . LYS A 1 104 ? -11.264 7.891 11.537 1.00 90.19 104 LYS A CA 1
ATOM 820 C C . LYS A 1 104 ? -10.846 9.351 11.773 1.00 90.19 104 LYS A C 1
ATOM 822 O O . LYS A 1 104 ? -11.659 10.248 11.578 1.00 90.19 104 LYS A O 1
ATOM 827 N N . ARG A 1 105 ? -9.600 9.595 12.199 1.00 89.44 105 ARG A N 1
ATOM 828 C CA . ARG A 1 105 ? -9.056 10.936 12.489 1.00 89.44 105 ARG A CA 1
ATOM 829 C C . ARG A 1 105 ? -8.276 11.543 11.318 1.00 89.44 105 ARG A C 1
ATOM 831 O O . ARG A 1 105 ? -8.073 12.753 11.295 1.00 89.44 105 ARG A O 1
ATOM 838 N N . SER A 1 106 ? -7.834 10.728 10.362 1.00 87.75 106 SER A N 1
ATOM 839 C CA . SER A 1 106 ? -6.946 11.158 9.277 1.00 87.75 106 SER A CA 1
ATOM 840 C C . SER A 1 106 ? -7.641 12.095 8.290 1.00 87.75 106 SER A C 1
ATOM 842 O O . SER A 1 106 ? -8.645 11.724 7.697 1.00 87.75 106 SER A O 1
ATOM 844 N N . LYS A 1 107 ? -7.120 13.300 8.039 1.00 82.88 107 LYS A N 1
ATOM 845 C CA . LYS A 1 107 ? -7.736 14.244 7.082 1.00 82.88 107 LYS A CA 1
ATOM 846 C C . LYS A 1 107 ? -7.635 13.774 5.625 1.00 82.88 107 LYS A C 1
ATOM 848 O O . LYS A 1 107 ? -8.564 14.023 4.866 1.00 82.88 107 LYS A O 1
ATOM 853 N N . ASP A 1 108 ? -6.606 12.996 5.304 1.00 83.25 108 ASP A N 1
ATOM 854 C CA . ASP A 1 108 ? -6.271 12.521 3.954 1.00 83.25 108 ASP A CA 1
ATOM 855 C C . ASP A 1 108 ? -7.193 11.415 3.416 1.00 83.25 108 ASP A C 1
ATOM 857 O O . ASP A 1 108 ? -7.117 11.056 2.241 1.00 83.25 108 ASP A O 1
ATOM 861 N N . ILE A 1 109 ? -8.037 10.838 4.274 1.00 87.25 109 ILE A N 1
ATOM 862 C CA . ILE A 1 109 ? -8.865 9.681 3.929 1.00 87.25 109 ILE A CA 1
ATOM 863 C C . ILE A 1 109 ? -10.277 10.128 3.517 1.00 87.25 109 ILE A C 1
ATOM 865 O O . ILE A 1 109 ? -10.882 10.960 4.211 1.00 87.25 109 ILE A O 1
ATOM 869 N N . PRO A 1 110 ? -10.847 9.550 2.439 1.00 88.12 110 PRO A N 1
ATOM 870 C CA . PRO A 1 110 ? -12.224 9.800 2.027 1.00 88.12 110 PRO A CA 1
ATOM 871 C C . PRO A 1 110 ? -13.258 9.595 3.142 1.00 88.12 110 PRO A C 1
ATOM 873 O O . PRO A 1 110 ? -13.155 8.669 3.950 1.00 88.12 110 PRO A O 1
ATOM 876 N N . GLY A 1 111 ? -14.311 10.420 3.142 1.00 90.69 111 GLY A N 1
ATOM 877 C CA . GLY A 1 111 ? -15.367 10.394 4.162 1.00 90.69 111 GLY A CA 1
ATOM 878 C C . GLY A 1 111 ? -16.022 9.021 4.344 1.00 90.69 111 GLY A C 1
ATOM 879 O O . GLY A 1 111 ? -16.216 8.583 5.473 1.00 90.69 111 GLY A O 1
ATOM 880 N N . TYR A 1 112 ? -16.270 8.290 3.252 1.00 90.00 112 TYR A N 1
ATOM 881 C CA . TYR A 1 112 ? -16.886 6.960 3.325 1.00 90.00 112 TYR A CA 1
ATOM 882 C C . TYR A 1 112 ? -16.037 5.953 4.126 1.00 90.00 112 TYR A C 1
ATOM 884 O O . TYR A 1 112 ? -16.583 5.209 4.939 1.00 90.00 112 TYR A O 1
ATOM 892 N N . LEU A 1 113 ? -14.703 5.966 3.974 1.00 93.06 113 LEU A N 1
ATOM 893 C CA . LEU A 1 113 ? -13.802 5.101 4.749 1.00 93.06 113 LEU A CA 1
ATOM 894 C C . LEU A 1 113 ? -13.793 5.487 6.228 1.00 93.06 113 LEU A C 1
ATOM 896 O O . LEU A 1 113 ? -13.783 4.602 7.081 1.00 93.06 113 LEU A O 1
ATOM 900 N N . LYS A 1 114 ? -13.840 6.788 6.541 1.00 93.75 114 LYS A N 1
ATOM 901 C CA . LYS A 1 114 ? -13.925 7.278 7.926 1.00 93.75 114 LYS A CA 1
ATOM 902 C C . LYS A 1 114 ? -15.195 6.801 8.609 1.00 93.75 114 LYS A C 1
ATOM 904 O O . LYS A 1 114 ? -15.118 6.277 9.716 1.00 93.75 114 LYS A O 1
ATOM 909 N N . THR A 1 115 ? -16.340 6.943 7.944 1.00 94.44 115 THR A N 1
ATOM 910 C CA . THR A 1 115 ? -17.637 6.512 8.475 1.00 94.44 115 THR A CA 1
ATOM 911 C C . THR A 1 115 ? -17.648 5.005 8.727 1.00 94.44 115 THR A C 1
ATOM 913 O O . THR A 1 115 ? -18.023 4.563 9.813 1.00 94.44 115 THR A O 1
ATOM 916 N N . SER A 1 116 ? -17.165 4.201 7.773 1.00 94.50 116 SER A N 1
ATOM 917 C CA . SER A 1 116 ? -17.057 2.748 7.949 1.00 94.50 116 SER A CA 1
ATOM 918 C C . SER A 1 116 ? -16.083 2.360 9.067 1.00 94.50 116 SER A C 1
ATOM 920 O O . SER A 1 116 ? -16.405 1.494 9.880 1.00 94.50 116 SER A O 1
ATOM 922 N N . ALA A 1 117 ? -14.923 3.018 9.159 1.00 94.62 117 ALA A N 1
ATOM 923 C CA . ALA A 1 117 ? -13.950 2.777 10.222 1.00 94.62 117 ALA A CA 1
ATOM 924 C C . ALA A 1 117 ? -14.497 3.158 11.608 1.00 94.62 117 ALA A C 1
ATOM 926 O O . ALA A 1 117 ? -14.307 2.409 12.564 1.00 94.62 117 ALA A O 1
ATOM 927 N N . ALA A 1 118 ? -15.213 4.282 11.720 1.00 94.62 118 ALA A N 1
ATOM 928 C CA . ALA A 1 118 ? -15.849 4.723 12.958 1.00 94.62 118 ALA A CA 1
ATOM 929 C C . ALA A 1 118 ? -16.919 3.730 13.435 1.00 94.62 118 ALA A C 1
ATOM 931 O O . ALA A 1 118 ? -16.910 3.347 14.605 1.00 94.62 118 ALA A O 1
ATOM 932 N N . ARG A 1 119 ? -17.771 3.243 12.521 1.00 95.00 119 ARG A N 1
ATOM 933 C CA . ARG A 1 119 ? -18.788 2.224 12.825 1.00 95.00 119 ARG A CA 1
ATOM 934 C C . ARG A 1 119 ? -18.160 0.923 13.327 1.00 95.00 119 ARG A C 1
ATOM 936 O O . ARG A 1 119 ? -18.599 0.376 14.334 1.00 95.00 119 ARG A O 1
ATOM 943 N N . LEU A 1 120 ? -17.115 0.439 12.651 1.00 94.69 120 LEU A N 1
ATOM 944 C CA . LEU A 1 120 ? -16.389 -0.767 13.067 1.00 94.69 120 LEU A CA 1
ATOM 945 C C . LEU A 1 120 ? -15.684 -0.587 14.416 1.00 94.69 120 LEU A C 1
ATOM 947 O O . LEU A 1 120 ? -15.650 -1.518 15.217 1.00 94.69 120 LEU A O 1
ATOM 951 N N . PHE A 1 121 ? -15.128 0.597 14.675 1.00 94.56 121 PHE A N 1
ATOM 952 C CA . PHE A 1 121 ? -14.483 0.918 15.945 1.00 94.56 121 PHE A CA 1
ATOM 953 C C . PHE A 1 121 ? -15.480 0.873 17.112 1.00 94.56 121 PHE A C 1
ATOM 955 O O . PHE A 1 121 ? -15.209 0.201 18.102 1.00 94.56 121 PHE A O 1
ATOM 962 N N . GLN A 1 122 ? -16.643 1.519 16.970 1.00 93.94 122 GLN A N 1
ATOM 963 C CA . GLN A 1 122 ? -17.703 1.521 17.989 1.00 93.94 122 GLN A CA 1
ATOM 964 C C . GLN A 1 122 ? -18.241 0.114 18.266 1.00 93.94 122 GLN A C 1
ATOM 966 O O . GLN A 1 122 ? -18.361 -0.281 19.421 1.00 93.94 122 GLN A O 1
ATOM 971 N N . LEU A 1 123 ? -18.492 -0.674 17.212 1.00 93.38 123 LEU A N 1
ATOM 972 C CA . LEU A 1 123 ? -18.954 -2.059 17.351 1.00 93.38 123 LEU A CA 1
ATOM 973 C C . LEU A 1 123 ? -17.965 -2.926 18.149 1.00 93.38 123 LEU A C 1
ATOM 975 O O . LEU A 1 123 ? -18.374 -3.852 18.841 1.00 93.38 123 LEU A O 1
ATOM 979 N N . ARG A 1 124 ? -16.659 -2.648 18.041 1.00 93.00 124 ARG A N 1
ATOM 980 C CA . ARG A 1 124 ? -15.624 -3.357 18.803 1.00 93.00 124 ARG A CA 1
ATOM 981 C C . ARG A 1 124 ? -15.541 -2.894 20.250 1.00 93.00 124 ARG A C 1
ATOM 983 O O . ARG A 1 124 ? -15.401 -3.747 21.112 1.00 93.00 124 ARG A O 1
ATOM 990 N N . GLU A 1 125 ? -15.669 -1.594 20.519 1.00 89.38 125 GLU A N 1
ATOM 991 C CA . GLU A 1 125 ? -15.706 -1.081 21.899 1.00 89.38 125 GLU A CA 1
ATOM 992 C C . GLU A 1 125 ? -16.875 -1.666 22.697 1.00 89.38 125 GLU A C 1
ATOM 994 O O . GLU A 1 125 ? -16.677 -2.111 23.823 1.00 89.38 125 GLU A O 1
ATOM 999 N N . GLN A 1 126 ? -18.058 -1.765 22.084 1.00 88.88 126 GLN A N 1
ATOM 1000 C CA . GLN A 1 126 ? -19.247 -2.341 22.725 1.00 88.88 126 GLN A CA 1
ATOM 1001 C C . GLN A 1 126 ? -19.119 -3.836 23.047 1.00 88.88 126 GLN A C 1
ATOM 1003 O O . GLN A 1 126 ? -19.823 -4.325 23.914 1.00 88.88 126 GLN A O 1
ATOM 1008 N N . ARG A 1 127 ? -18.254 -4.578 22.342 1.00 84.25 127 ARG A N 1
ATOM 1009 C CA . ARG A 1 127 ? -18.008 -6.010 22.603 1.00 84.25 127 ARG A CA 1
ATOM 1010 C C . ARG A 1 127 ? -16.936 -6.256 23.662 1.00 84.25 127 ARG A C 1
ATOM 1012 O O . ARG A 1 127 ? -16.780 -7.388 24.103 1.00 84.25 127 ARG A O 1
ATOM 1019 N N . SER A 1 128 ? -16.134 -5.241 23.967 1.00 76.75 128 SER A N 1
ATOM 1020 C CA . SER A 1 128 ? -15.046 -5.310 24.946 1.00 76.75 128 SER A CA 1
ATOM 1021 C C . SER A 1 128 ? -15.420 -4.688 26.294 1.00 76.75 128 SER A C 1
ATOM 1023 O O . SER A 1 128 ? -14.579 -4.690 27.188 1.00 76.75 128 SER A O 1
ATOM 1025 N N . SER A 1 129 ? -16.636 -4.143 26.407 1.00 61.88 129 SER A N 1
ATOM 1026 C CA . SER A 1 129 ? -17.245 -3.615 27.635 1.00 61.88 129 SER A CA 1
ATOM 1027 C C . SER A 1 129 ? -18.279 -4.608 28.149 1.00 61.88 129 SER A C 1
ATOM 1029 O O . SER A 1 129 ? -18.418 -4.706 29.383 1.00 61.88 129 SER A O 1
#